Protein AF-A0A9E3XFY6-F1 (afdb_monomer)

Sequence (72 aa):
MSKRKFSAEFKVRFVLEGLKSPDGVAAHCRRQGISEQQFYKWQQQMLSNADALFEQVPQKAARKIQTLEEEI

Secondary structure (DSSP, 8-state):
-PPPPPPHHHHHHHHHHHHH-TTHHHHHHHHHT--HHHHHHHHHHHHHHHHHHHS---HHHHHHHHHHHTT-

pLDDT: mean 83.26, std 15.57, range [43.47, 96.94]

Mean predicted aligned error: 9.46 Å

Solvent-accessible surface area (backbone atoms only — not comparable to full-atom values): 4376 Å² total; per-residue (Å²): 131,85,75,84,82,75,54,71,67,54,53,53,54,51,41,56,50,29,74,67,35,91,77,34,48,65,53,49,23,60,78,70,77,44,56,61,71,58,48,53,53,49,44,52,53,52,49,70,51,47,53,61,61,74,67,52,69,54,69,69,58,57,55,52,52,55,60,56,66,74,74,112

Foldseek 3Di:
DDDPDDDLVRLVVLLVCQVVPPVHNCVSCVVVVHDSVVSVVSVVVVVVVVCVVVPDPPPVVVVVVVVVVVVD

Nearest PDB structures (foldseek):
  1hlv-assembly1_A  TM=6.651E-01  e=2.917E+00  Homo sapiens
  5z58-assembly1_L  TM=6.050E-01  e=2.917E+00  Homo sapiens
  5z57-assembly1_L  TM=6.050E-01  e=6.048E+00  Homo sapiens

Structure (mmCIF, N/CA/C/O backbone):
data_AF-A0A9E3XFY6-F1
#
_entry.id   AF-A0A9E3XFY6-F1
#
loop_
_atom_site.group_PDB
_atom_site.id
_atom_site.type_symbol
_atom_site.label_atom_id
_atom_site.label_alt_id
_atom_site.label_comp_id
_atom_site.label_asym_id
_atom_site.label_entity_id
_atom_site.label_seq_id
_atom_site.pdbx_PDB_ins_code
_atom_site.Cartn_x
_atom_site.Cartn_y
_atom_site.Cartn_z
_atom_site.occupancy
_atom_site.B_iso_or_equiv
_atom_site.auth_seq_id
_atom_site.auth_comp_id
_atom_site.auth_asym_id
_atom_site.auth_atom_id
_atom_site.pdbx_PDB_model_num
ATOM 1 N N . MET A 1 1 ? 15.080 16.890 1.838 1.00 43.47 1 MET A N 1
ATOM 2 C CA . MET A 1 1 ? 14.063 16.654 0.787 1.00 43.47 1 MET A CA 1
ATOM 3 C C . MET A 1 1 ? 12.730 16.361 1.457 1.00 43.47 1 MET A C 1
ATOM 5 O O . MET A 1 1 ? 12.697 15.500 2.332 1.00 43.47 1 MET A O 1
ATOM 9 N N . SER A 1 2 ? 11.659 17.093 1.139 1.00 54.16 2 SER A N 1
ATOM 10 C CA . SER A 1 2 ? 10.351 16.819 1.743 1.00 54.16 2 SER A CA 1
ATOM 11 C C . SER A 1 2 ? 9.826 15.483 1.211 1.00 54.16 2 SER A C 1
ATOM 13 O O . SER A 1 2 ? 9.759 15.250 0.005 1.00 54.16 2 SER A O 1
ATOM 15 N N . LYS A 1 3 ? 9.504 14.552 2.113 1.00 68.19 3 LYS A N 1
ATOM 16 C CA . LYS A 1 3 ? 8.804 13.326 1.723 1.00 68.19 3 LYS A CA 1
ATOM 17 C C . LYS A 1 3 ? 7.422 13.745 1.225 1.00 68.19 3 LYS A C 1
ATOM 19 O O . LYS A 1 3 ? 6.675 14.368 1.981 1.00 68.19 3 LYS A O 1
ATOM 24 N N . ARG A 1 4 ? 7.087 13.415 -0.025 1.00 80.12 4 ARG A N 1
ATOM 25 C CA . ARG A 1 4 ? 5.727 13.572 -0.562 1.00 80.12 4 ARG A CA 1
ATOM 26 C C . ARG A 1 4 ? 4.750 12.917 0.425 1.00 80.12 4 ARG A C 1
ATOM 28 O O . ARG A 1 4 ? 4.887 11.733 0.736 1.00 80.12 4 ARG A O 1
ATOM 35 N N . LYS A 1 5 ? 3.820 13.697 0.980 1.00 85.44 5 LYS A N 1
ATOM 36 C CA . LYS A 1 5 ? 2.794 13.189 1.900 1.00 85.44 5 LYS A CA 1
ATOM 37 C C . LYS A 1 5 ? 1.599 12.723 1.074 1.00 85.44 5 LYS A C 1
ATOM 39 O O . LYS A 1 5 ? 0.991 13.524 0.377 1.00 85.44 5 LYS A O 1
ATOM 44 N N . PHE A 1 6 ? 1.274 11.439 1.172 1.00 90.31 6 PHE A N 1
ATOM 45 C CA . PHE A 1 6 ? 0.089 10.851 0.548 1.00 90.31 6 PHE A CA 1
ATOM 46 C C . PHE A 1 6 ? -1.014 10.677 1.594 1.00 90.31 6 PHE A C 1
ATOM 48 O O . PHE A 1 6 ? -0.739 10.171 2.690 1.00 90.31 6 PHE A O 1
ATOM 55 N N . SER A 1 7 ? -2.245 11.078 1.261 1.00 94.25 7 SER A N 1
ATOM 56 C CA . SER A 1 7 ? -3.418 10.843 2.111 1.00 94.25 7 SER A CA 1
ATOM 57 C C . SER A 1 7 ? -3.721 9.345 2.222 1.00 94.25 7 SER A C 1
ATOM 59 O O . SER A 1 7 ? -3.277 8.546 1.394 1.00 94.25 7 SER A O 1
ATOM 61 N N . ALA A 1 8 ? -4.463 8.943 3.256 1.00 93.81 8 ALA A N 1
ATOM 62 C CA . ALA A 1 8 ? -4.894 7.552 3.400 1.00 93.81 8 ALA A CA 1
ATOM 63 C C . ALA A 1 8 ? -5.774 7.110 2.216 1.00 93.81 8 ALA A C 1
ATOM 65 O O . ALA A 1 8 ? -5.517 6.060 1.635 1.00 93.81 8 ALA A O 1
ATOM 66 N N . GLU A 1 9 ? -6.726 7.954 1.798 1.00 94.50 9 GLU A N 1
ATOM 67 C CA . GLU A 1 9 ? -7.595 7.698 0.641 1.00 94.50 9 GLU A CA 1
ATOM 68 C C . GLU A 1 9 ? -6.789 7.439 -0.637 1.00 94.50 9 GLU A C 1
ATOM 70 O O . GLU A 1 9 ? -7.042 6.461 -1.342 1.00 94.50 9 GLU A O 1
ATOM 75 N N . PHE A 1 10 ? -5.771 8.267 -0.904 1.00 95.25 10 PHE A N 1
ATOM 76 C CA . PHE A 1 10 ? -4.911 8.085 -2.068 1.00 95.25 10 PHE A CA 1
ATOM 77 C C . PHE A 1 10 ? -4.222 6.721 -2.039 1.00 95.25 10 PHE A C 1
ATOM 79 O O . PHE A 1 10 ? -4.248 6.006 -3.035 1.00 95.25 10 PHE A O 1
ATOM 86 N N . LYS A 1 11 ? -3.631 6.338 -0.899 1.00 94.94 11 LYS A N 1
ATOM 87 C CA . LYS A 1 11 ? -2.918 5.058 -0.768 1.00 94.94 11 LYS A CA 1
ATOM 88 C C . LYS A 1 11 ? -3.838 3.875 -1.053 1.00 94.94 11 LYS A C 1
ATOM 90 O O . LYS A 1 11 ? -3.435 2.971 -1.775 1.00 94.94 11 LYS A O 1
ATOM 95 N N . VAL A 1 12 ? -5.062 3.894 -0.519 1.00 94.62 12 VAL A N 1
ATOM 96 C CA . VAL A 1 12 ? -6.037 2.815 -0.733 1.00 94.62 12 VAL A CA 1
ATOM 97 C C . VAL A 1 12 ? -6.453 2.746 -2.201 1.00 94.62 12 VAL A C 1
ATOM 99 O O . VAL A 1 12 ? -6.357 1.679 -2.802 1.00 94.62 12 VAL A O 1
ATOM 102 N N . ARG A 1 13 ? -6.850 3.873 -2.811 1.00 95.62 13 ARG A N 1
ATOM 103 C CA . ARG A 1 13 ? -7.250 3.898 -4.230 1.00 95.62 13 ARG A CA 1
ATOM 104 C C . ARG A 1 13 ? -6.110 3.425 -5.135 1.00 95.62 13 ARG A C 1
ATOM 106 O O . ARG A 1 13 ? -6.329 2.568 -5.983 1.00 95.62 13 ARG A O 1
ATOM 113 N N . PHE A 1 14 ? -4.895 3.904 -4.883 1.00 96.38 14 PHE A N 1
ATOM 114 C CA . PHE A 1 14 ? -3.694 3.517 -5.618 1.00 96.38 14 PHE A CA 1
ATOM 115 C C . PHE A 1 14 ? -3.407 2.013 -5.537 1.00 96.38 14 PHE A C 1
ATOM 117 O O . PHE A 1 14 ? -3.161 1.365 -6.551 1.00 96.38 14 PHE A O 1
ATOM 124 N N . VAL A 1 15 ? -3.471 1.433 -4.333 1.00 96.62 15 VAL A N 1
ATOM 125 C CA . VAL A 1 15 ? -3.274 -0.011 -4.147 1.00 96.62 15 VAL A CA 1
ATOM 126 C C . VAL A 1 15 ? -4.335 -0.801 -4.913 1.00 96.62 15 VAL A C 1
ATOM 128 O O . VAL A 1 15 ? -3.993 -1.726 -5.645 1.00 96.62 15 VAL A O 1
ATOM 131 N N . LEU A 1 16 ? -5.610 -0.420 -4.806 1.00 96.06 16 LEU A N 1
ATOM 132 C CA . LEU A 1 16 ? -6.706 -1.112 -5.490 1.00 96.06 16 LEU A CA 1
ATOM 133 C C . LEU A 1 16 ? -6.605 -1.025 -7.019 1.00 96.06 16 LEU A C 1
ATOM 135 O O . LEU A 1 16 ? -6.869 -2.013 -7.702 1.00 96.06 16 LEU A O 1
ATOM 139 N N . GLU A 1 17 ? -6.220 0.128 -7.5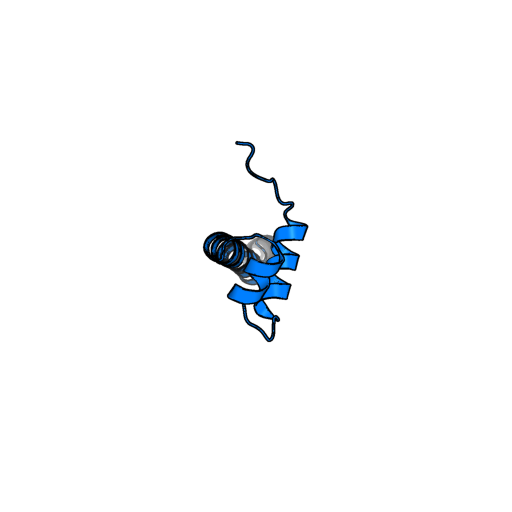64 1.00 95.88 17 GLU A N 1
ATOM 140 C CA . GLU A 1 17 ? -5.987 0.293 -9.001 1.00 95.88 17 GLU A CA 1
ATOM 141 C C . GLU A 1 17 ? -4.794 -0.538 -9.481 1.00 95.88 17 GLU A C 1
ATOM 143 O O . GLU A 1 17 ? -4.887 -1.190 -10.518 1.00 95.88 17 GLU A O 1
ATOM 148 N N . GLY A 1 18 ? -3.695 -0.573 -8.721 1.00 95.56 18 GLY A N 1
ATOM 149 C CA . GLY A 1 18 ? -2.532 -1.391 -9.058 1.00 95.56 18 GLY A CA 1
ATOM 150 C C . GLY A 1 18 ? -2.827 -2.893 -9.039 1.00 95.56 18 GLY A C 1
ATOM 151 O O . GLY A 1 18 ? -2.349 -3.604 -9.918 1.00 95.56 18 GLY A O 1
ATOM 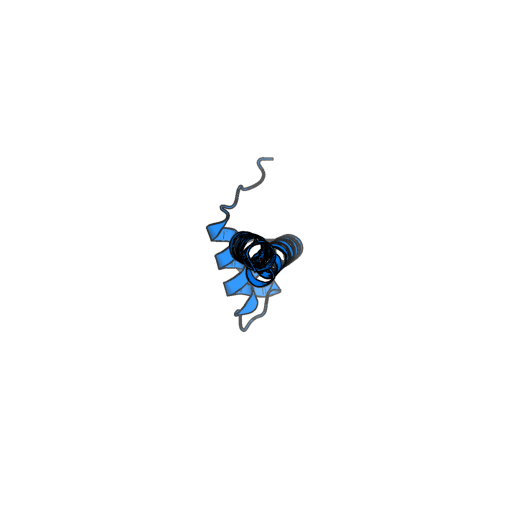152 N N . LEU A 1 19 ? -3.666 -3.366 -8.109 1.00 94.00 19 LEU A N 1
ATOM 153 C CA . LEU A 1 19 ? -4.119 -4.765 -8.060 1.00 94.00 19 LEU A CA 1
ATOM 154 C C . LEU A 1 19 ? -5.045 -5.140 -9.228 1.00 94.00 19 LEU A C 1
ATOM 156 O O . LEU A 1 19 ? -5.062 -6.294 -9.644 1.00 94.00 19 LEU A O 1
ATOM 160 N N . LYS A 1 20 ? -5.807 -4.179 -9.762 1.00 95.19 20 LYS A N 1
ATOM 161 C CA . LYS A 1 20 ? -6.696 -4.365 -10.924 1.00 95.19 20 LYS A CA 1
ATOM 162 C C . LYS A 1 20 ? -6.015 -4.067 -12.264 1.00 95.19 20 LYS A C 1
ATOM 164 O O . LYS A 1 20 ? -6.636 -4.236 -13.309 1.00 95.19 20 LYS A O 1
ATOM 169 N N . SER A 1 21 ? -4.778 -3.572 -12.241 1.00 93.38 21 SER A N 1
ATOM 170 C CA . SER A 1 21 ? -4.076 -3.096 -13.431 1.00 93.38 21 SER A CA 1
ATOM 171 C C . SER A 1 21 ? -3.774 -4.262 -14.381 1.00 93.38 21 SER A C 1
ATOM 173 O O . SER A 1 21 ? -3.042 -5.172 -13.986 1.00 93.38 21 SER A O 1
ATOM 175 N N . PRO A 1 22 ? -4.252 -4.232 -15.640 1.00 92.75 22 PRO A N 1
ATOM 176 C CA . PRO A 1 22 ? -3.977 -5.291 -16.615 1.00 92.75 22 PRO A CA 1
ATOM 177 C C . PRO A 1 22 ? -2.490 -5.361 -16.993 1.00 92.75 22 PRO A C 1
ATOM 179 O O . PRO A 1 22 ? -1.965 -6.439 -17.249 1.00 92.75 22 PRO A O 1
ATOM 182 N N . ASP A 1 23 ? -1.788 -4.226 -16.940 1.00 93.31 23 ASP A N 1
ATOM 183 C CA . ASP A 1 23 ? -0.346 -4.132 -17.215 1.00 93.31 23 ASP A CA 1
ATOM 184 C C . ASP A 1 23 ? 0.524 -4.502 -15.994 1.00 93.31 23 ASP A C 1
ATOM 186 O O . ASP A 1 23 ? 1.752 -4.371 -16.020 1.00 93.31 23 ASP A O 1
ATOM 190 N N . GLY A 1 24 ? -0.111 -4.883 -14.881 1.00 93.62 24 GLY A N 1
ATOM 191 C CA . GLY A 1 24 ? 0.536 -5.186 -13.611 1.00 93.62 24 GLY A CA 1
ATOM 192 C C . GLY A 1 24 ? 0.946 -3.960 -12.783 1.00 93.62 24 GLY A C 1
ATOM 193 O O . GLY A 1 24 ? 0.812 -2.796 -13.183 1.00 93.62 24 GLY A O 1
ATOM 194 N N . VAL A 1 25 ? 1.461 -4.248 -11.585 1.00 95.56 25 VAL A N 1
ATOM 195 C CA . VAL A 1 25 ? 1.830 -3.259 -10.557 1.00 95.56 25 VAL A CA 1
ATOM 196 C C . VAL A 1 25 ? 3.001 -2.380 -10.996 1.00 95.56 25 VAL A C 1
ATOM 198 O O . VAL A 1 25 ? 2.970 -1.169 -10.779 1.00 95.56 25 VAL A O 1
ATOM 201 N N . ALA A 1 26 ? 4.013 -2.955 -11.653 1.00 95.25 26 ALA A N 1
ATOM 202 C CA . ALA A 1 26 ? 5.207 -2.224 -12.080 1.00 95.25 26 ALA A CA 1
ATOM 203 C C . ALA A 1 26 ? 4.867 -1.093 -13.065 1.00 95.25 26 ALA A C 1
ATOM 205 O O . ALA A 1 26 ? 5.325 0.041 -12.913 1.00 95.25 26 ALA A O 1
ATOM 206 N N . ALA A 1 27 ? 4.009 -1.369 -14.053 1.00 95.50 27 ALA A N 1
ATOM 207 C CA . ALA A 1 27 ? 3.546 -0.360 -15.002 1.00 95.50 27 ALA A CA 1
ATOM 208 C C . ALA A 1 27 ? 2.709 0.732 -14.313 1.00 95.50 27 ALA A C 1
ATOM 210 O O . ALA A 1 27 ? 2.922 1.918 -14.571 1.00 95.50 27 ALA A O 1
ATOM 211 N N . HIS A 1 28 ? 1.816 0.352 -13.392 1.00 96.19 28 HIS A N 1
ATOM 212 C CA . HIS A 1 28 ? 1.015 1.295 -12.606 1.00 96.19 28 HIS A CA 1
ATOM 213 C C . HIS A 1 28 ? 1.890 2.226 -11.742 1.00 96.19 28 HIS A C 1
ATOM 215 O O . HIS A 1 28 ? 1.713 3.444 -11.764 1.00 96.19 28 HIS A O 1
ATOM 221 N N . CYS A 1 29 ? 2.896 1.671 -11.059 1.00 95.69 29 CYS A N 1
ATOM 222 C CA . CYS A 1 29 ? 3.868 2.407 -10.248 1.00 95.69 29 CYS A CA 1
ATOM 223 C C . CYS A 1 29 ? 4.678 3.415 -11.078 1.00 95.69 29 CYS A C 1
ATOM 225 O O . CYS A 1 29 ? 4.776 4.588 -10.705 1.00 95.69 29 CYS A O 1
ATOM 227 N N . ARG A 1 30 ? 5.184 2.992 -12.248 1.00 95.19 30 ARG A N 1
ATOM 228 C CA . ARG A 1 30 ? 5.941 3.857 -13.170 1.00 95.19 30 ARG A CA 1
ATOM 229 C C . ARG A 1 30 ? 5.127 5.055 -13.656 1.00 95.19 30 ARG A C 1
ATOM 231 O O . ARG A 1 30 ? 5.643 6.168 -13.628 1.00 95.19 30 ARG A O 1
ATOM 238 N N . ARG A 1 31 ? 3.860 4.851 -14.043 1.00 93.50 31 ARG A N 1
ATOM 239 C CA . ARG A 1 31 ? 2.974 5.931 -14.529 1.00 93.50 31 ARG A CA 1
ATOM 240 C C . ARG A 1 31 ? 2.782 7.053 -13.510 1.00 93.50 31 ARG A C 1
ATOM 242 O O . ARG A 1 31 ? 2.594 8.199 -13.893 1.00 93.50 31 ARG A O 1
ATOM 249 N N . GLN A 1 32 ? 2.842 6.721 -12.226 1.00 91.25 32 GLN A N 1
ATOM 250 C CA . GLN A 1 32 ? 2.503 7.632 -11.133 1.00 91.25 32 GLN A CA 1
ATOM 251 C C . GLN A 1 32 ? 3.740 8.105 -10.349 1.00 91.25 32 GLN A C 1
ATOM 253 O O . GLN A 1 32 ? 3.624 8.858 -9.380 1.00 91.25 32 GLN A O 1
ATOM 258 N N . GLY A 1 33 ? 4.938 7.673 -10.762 1.00 92.62 33 GLY A N 1
ATOM 259 C CA . GLY A 1 33 ? 6.200 8.026 -10.111 1.00 92.62 33 GLY A CA 1
ATOM 260 C C . GLY A 1 33 ? 6.314 7.489 -8.683 1.00 92.62 33 GLY A C 1
ATOM 261 O O . GLY A 1 33 ? 6.908 8.140 -7.822 1.00 92.62 33 GLY A O 1
ATOM 262 N N . ILE A 1 34 ? 5.712 6.329 -8.415 1.00 94.00 34 ILE A N 1
ATOM 263 C CA . ILE A 1 34 ? 5.761 5.647 -7.118 1.00 94.00 34 ILE A CA 1
ATOM 264 C C . ILE A 1 34 ? 6.649 4.416 -7.261 1.00 94.00 34 ILE A C 1
ATOM 266 O O . ILE A 1 34 ? 6.626 3.748 -8.289 1.00 94.00 34 ILE A O 1
ATOM 270 N N . SER A 1 35 ? 7.457 4.113 -6.246 1.00 94.81 35 SER A N 1
ATOM 271 C CA . SER A 1 35 ? 8.256 2.889 -6.258 1.00 94.81 35 SER A CA 1
ATOM 272 C C . SER A 1 35 ? 7.394 1.668 -5.938 1.00 94.81 35 SER A C 1
ATOM 274 O O . SER A 1 35 ? 6.514 1.716 -5.076 1.00 94.81 35 SER A O 1
ATOM 276 N N . GLU A 1 36 ? 7.695 0.538 -6.572 1.00 95.94 36 GLU A N 1
ATOM 277 C CA . GLU A 1 36 ? 7.009 -0.733 -6.307 1.00 95.94 36 GLU A CA 1
ATOM 278 C C . GLU A 1 36 ? 7.137 -1.147 -4.832 1.00 95.94 36 GLU A C 1
ATOM 280 O O . GLU A 1 36 ? 6.172 -1.589 -4.214 1.00 95.94 36 GLU A O 1
ATOM 285 N N . GLN A 1 37 ? 8.293 -0.892 -4.208 1.00 95.94 37 GLN A N 1
ATOM 286 C CA . GLN A 1 37 ? 8.492 -1.120 -2.773 1.00 95.94 37 GLN A CA 1
ATOM 287 C C . GLN A 1 37 ? 7.492 -0.326 -1.911 1.00 95.94 37 GLN A C 1
ATOM 289 O O . GLN A 1 37 ? 6.978 -0.835 -0.912 1.00 95.94 37 GLN A O 1
ATOM 294 N N . GLN A 1 38 ? 7.197 0.922 -2.290 1.00 95.31 38 GLN A N 1
ATOM 295 C CA . GLN A 1 38 ? 6.234 1.760 -1.580 1.00 95.31 38 GLN A CA 1
ATOM 296 C C . GLN A 1 38 ? 4.797 1.259 -1.775 1.00 95.31 38 GLN A C 1
ATOM 298 O O . GLN A 1 38 ? 4.028 1.285 -0.811 1.00 95.31 38 GLN A O 1
ATOM 303 N N . PHE A 1 39 ? 4.465 0.770 -2.975 1.00 96.69 39 PHE A N 1
ATOM 304 C CA . PHE A 1 39 ? 3.185 0.122 -3.270 1.00 96.69 39 PHE A CA 1
ATOM 305 C C . PHE A 1 39 ? 2.971 -1.111 -2.393 1.00 96.69 39 PHE A C 1
ATOM 307 O O . PHE A 1 39 ? 1.987 -1.167 -1.657 1.00 96.69 39 PHE A O 1
ATOM 314 N N . TYR A 1 40 ? 3.916 -2.057 -2.391 1.00 96.94 40 TYR A N 1
ATOM 315 C CA . TYR A 1 40 ? 3.770 -3.286 -1.609 1.00 96.94 40 TYR A CA 1
ATOM 316 C C . TYR A 1 40 ? 3.690 -2.994 -0.111 1.00 96.94 40 TYR A C 1
ATOM 318 O O . TYR A 1 40 ? 2.901 -3.614 0.597 1.00 96.94 40 TYR A O 1
ATOM 326 N N . LYS A 1 41 ? 4.415 -1.981 0.380 1.00 96.19 41 LYS A N 1
ATOM 327 C CA . LYS A 1 41 ? 4.276 -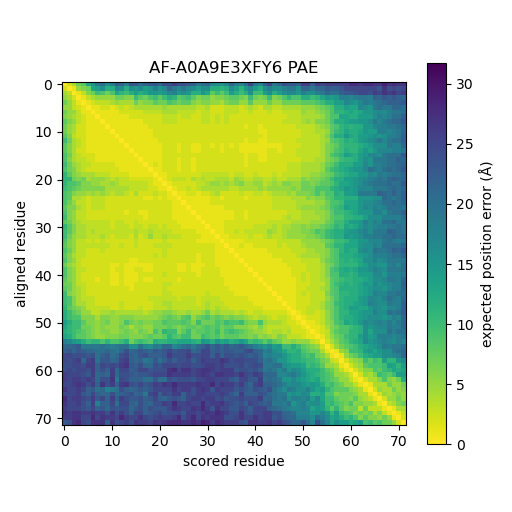1.522 1.767 1.00 96.19 41 LYS A CA 1
ATOM 328 C C . LYS A 1 41 ? 2.857 -1.039 2.083 1.00 96.19 41 LYS A C 1
ATOM 330 O O . LYS A 1 41 ? 2.339 -1.355 3.150 1.00 96.19 41 LYS A O 1
ATOM 335 N N . TRP A 1 42 ? 2.230 -0.270 1.193 1.00 96.31 42 TRP A N 1
ATOM 336 C CA . TRP A 1 42 ? 0.844 0.165 1.386 1.00 96.31 42 TRP A CA 1
ATOM 337 C C . TRP A 1 42 ? -0.149 -0.984 1.260 1.00 96.31 42 TRP A C 1
ATOM 339 O O . TRP A 1 42 ? -1.090 -1.034 2.044 1.00 96.31 42 TRP A O 1
ATOM 349 N N . GLN A 1 43 ? 0.077 -1.925 0.344 1.00 95.94 43 GLN A N 1
ATOM 350 C CA . GLN A 1 43 ? -0.753 -3.119 0.205 1.00 95.94 43 GLN A CA 1
ATOM 351 C C . GLN A 1 43 ? -0.744 -3.956 1.487 1.00 95.94 43 GLN A C 1
ATOM 353 O O . GLN A 1 43 ? -1.807 -4.317 1.981 1.00 95.94 43 GLN A O 1
ATOM 358 N N . GLN A 1 44 ? 0.435 -4.207 2.061 1.00 94.88 44 GLN A N 1
ATOM 359 C CA . GLN A 1 44 ? 0.558 -4.939 3.323 1.00 94.88 44 GLN A CA 1
ATOM 360 C C . GLN A 1 44 ? -0.144 -4.208 4.473 1.00 94.88 44 GLN A C 1
ATOM 362 O O . GLN A 1 44 ? -0.895 -4.821 5.223 1.00 94.88 44 GLN A O 1
ATOM 367 N N . GLN A 1 45 ? 0.026 -2.885 4.573 1.00 93.69 45 GLN A N 1
ATOM 368 C CA . GLN A 1 45 ? -0.698 -2.084 5.566 1.00 93.69 45 GLN A CA 1
ATOM 369 C C . GLN A 1 45 ? -2.214 -2.159 5.369 1.00 93.69 45 GLN A C 1
ATOM 371 O O . GLN A 1 45 ? -2.941 -2.288 6.343 1.00 93.69 45 GLN A O 1
ATOM 376 N N . MET A 1 46 ? -2.705 -2.083 4.133 1.00 92.69 46 MET A N 1
ATOM 377 C CA . MET A 1 46 ? -4.137 -2.162 3.847 1.00 92.69 46 MET A CA 1
ATOM 378 C C . MET A 1 46 ? -4.715 -3.522 4.259 1.00 92.69 46 MET A C 1
ATOM 380 O O . MET A 1 46 ? -5.746 -3.557 4.923 1.00 92.69 46 MET A O 1
ATOM 384 N N . LEU A 1 47 ? -4.040 -4.622 3.911 1.00 91.31 47 LEU A N 1
ATOM 385 C CA . LEU A 1 47 ? -4.496 -5.978 4.226 1.00 91.31 47 LEU A CA 1
ATOM 386 C C . LEU A 1 47 ? -4.460 -6.271 5.730 1.00 91.31 47 LEU A C 1
ATOM 388 O O . LEU A 1 47 ? -5.452 -6.765 6.242 1.00 91.31 47 LEU A O 1
ATOM 392 N N . SER A 1 48 ? -3.386 -5.875 6.424 1.00 90.19 48 SER A N 1
ATOM 393 C CA . SER A 1 48 ? -3.204 -6.064 7.878 1.00 90.19 48 SER A CA 1
ATOM 394 C C . SER A 1 48 ? -4.069 -5.148 8.761 1.00 90.19 48 SER A C 1
ATOM 396 O O . SER A 1 48 ? -4.030 -5.244 9.985 1.00 90.19 48 SER A O 1
ATOM 398 N N . ASN A 1 49 ? -4.790 -4.191 8.176 1.00 88.62 49 ASN A N 1
ATOM 399 C CA . ASN A 1 49 ? -5.846 -3.481 8.899 1.00 88.62 49 ASN A CA 1
ATOM 400 C C . ASN A 1 49 ? -7.232 -3.999 8.509 1.00 88.62 49 ASN A C 1
ATOM 402 O O . ASN A 1 49 ? -8.164 -3.878 9.296 1.00 88.62 49 ASN A O 1
ATOM 406 N N . ALA A 1 50 ? -7.387 -4.531 7.295 1.00 85.12 50 ALA A N 1
ATOM 407 C CA . ALA A 1 50 ? -8.648 -5.085 6.829 1.00 85.12 50 ALA A CA 1
ATOM 408 C C . ALA A 1 50 ? -8.955 -6.423 7.510 1.00 85.12 50 ALA A C 1
ATOM 410 O O . ALA A 1 50 ? -10.078 -6.610 7.964 1.00 85.12 50 ALA A O 1
ATOM 411 N N . ASP A 1 51 ? -7.972 -7.317 7.629 1.00 79.31 51 ASP A N 1
ATOM 412 C CA . ASP A 1 51 ? -8.078 -8.563 8.401 1.00 79.31 51 ASP A CA 1
ATOM 413 C C . ASP A 1 51 ? -8.612 -8.301 9.818 1.00 79.31 51 ASP A C 1
ATOM 415 O O . ASP A 1 51 ? -9.651 -8.834 10.191 1.00 79.31 51 ASP A O 1
ATOM 419 N N . ALA A 1 52 ? -8.031 -7.341 10.536 1.00 81.12 52 ALA A N 1
ATOM 420 C CA . ALA A 1 52 ? -8.452 -6.942 11.868 1.00 81.12 52 ALA A CA 1
ATOM 421 C C . ALA A 1 52 ? -9.882 -6.383 11.913 1.00 81.12 52 ALA A C 1
ATOM 423 O O . ALA A 1 52 ? -10.499 -6.396 12.975 1.00 81.12 52 ALA A O 1
ATOM 424 N N . LEU A 1 53 ? -10.430 -5.870 10.807 1.00 80.25 53 LEU A N 1
ATOM 425 C CA . LEU A 1 53 ? -11.836 -5.457 10.733 1.00 80.25 53 LEU A CA 1
ATOM 426 C C . LEU A 1 53 ? -12.777 -6.652 10.5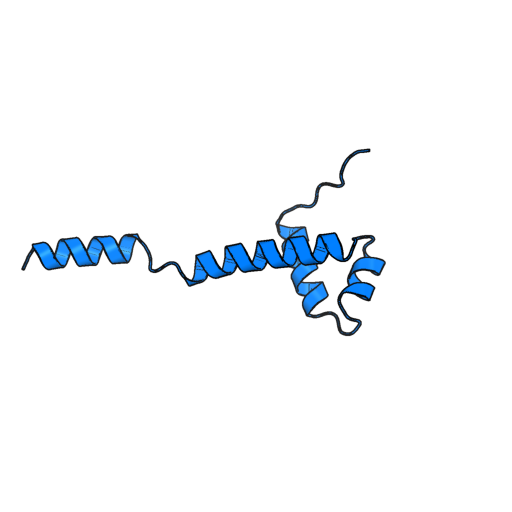59 1.00 80.25 53 LEU A C 1
ATOM 428 O O . LEU A 1 53 ? -13.866 -6.644 11.126 1.00 80.25 53 LEU A O 1
ATOM 432 N N . PHE A 1 54 ? -12.376 -7.664 9.790 1.00 76.81 54 PHE A N 1
ATOM 433 C CA . PHE A 1 54 ? -13.191 -8.856 9.538 1.00 76.81 54 PHE A CA 1
ATOM 434 C C . PHE A 1 54 ? -13.101 -9.891 10.664 1.00 76.81 54 PHE A C 1
ATOM 436 O O . PHE A 1 54 ? -14.036 -10.660 10.864 1.00 76.81 54 PHE A O 1
ATOM 443 N N . GLU A 1 55 ? -12.009 -9.883 11.424 1.00 71.44 55 GLU A N 1
ATOM 444 C CA . GLU A 1 55 ? -11.760 -10.797 12.543 1.00 71.44 55 GLU A CA 1
ATOM 445 C C . GLU A 1 55 ? -12.348 -10.292 13.870 1.00 71.44 55 GLU A C 1
ATOM 447 O O . GLU A 1 55 ? -12.388 -11.011 14.870 1.00 71.44 55 GLU A O 1
ATOM 452 N N . GLN A 1 56 ? -12.860 -9.058 13.891 1.00 60.88 56 GLN A N 1
ATOM 453 C CA . GLN A 1 56 ? -13.620 -8.539 15.019 1.00 60.88 56 GLN A CA 1
ATOM 454 C C . GLN A 1 56 ? -14.955 -9.280 15.150 1.00 60.88 56 GLN A C 1
ATOM 456 O O . GLN A 1 56 ? -15.994 -8.827 14.670 1.00 60.88 56 GLN A O 1
ATOM 461 N N . VAL A 1 57 ? -14.964 -10.364 15.932 1.00 59.53 57 VAL A N 1
ATOM 462 C CA . VAL A 1 57 ? -16.139 -10.665 16.757 1.00 59.53 57 VAL A CA 1
ATOM 463 C C . VAL A 1 57 ? -16.394 -9.393 17.568 1.00 59.53 57 VAL A C 1
ATOM 465 O O . VAL A 1 57 ? -15.488 -8.949 18.282 1.00 59.53 57 VAL A O 1
ATOM 468 N N . PRO A 1 58 ? -17.564 -8.740 17.449 1.00 58.50 58 PRO A N 1
ATOM 469 C CA . PRO A 1 58 ? -17.781 -7.477 18.126 1.00 58.50 58 PRO A CA 1
ATOM 470 C C . PRO A 1 58 ? -17.530 -7.679 19.622 1.00 58.50 58 PRO A C 1
ATOM 472 O O . PRO A 1 58 ? -18.234 -8.445 20.276 1.00 58.50 58 PRO A O 1
ATOM 475 N N . GLN A 1 59 ? -16.548 -6.975 20.189 1.00 56.50 59 GLN A N 1
ATOM 476 C CA . GLN A 1 59 ? -16.215 -7.073 21.616 1.00 56.50 59 GLN A CA 1
ATOM 477 C C . GLN A 1 59 ? -17.445 -6.796 22.507 1.00 56.50 59 GLN A C 1
ATOM 479 O O . GLN A 1 59 ? -17.583 -7.348 23.597 1.00 56.50 59 GLN A O 1
ATOM 484 N N . LYS A 1 60 ? -18.386 -5.977 22.012 1.00 52.59 60 LYS A N 1
ATOM 485 C CA . LYS A 1 60 ? -19.701 -5.739 22.629 1.00 52.59 60 LYS A CA 1
ATOM 486 C C . LYS A 1 60 ? -20.645 -6.948 22.580 1.00 52.59 60 LYS A C 1
ATOM 488 O O . LYS A 1 60 ? -21.416 -7.118 23.517 1.00 52.59 60 LYS A O 1
ATOM 493 N N . ALA A 1 61 ? -20.603 -7.758 21.522 1.00 56.81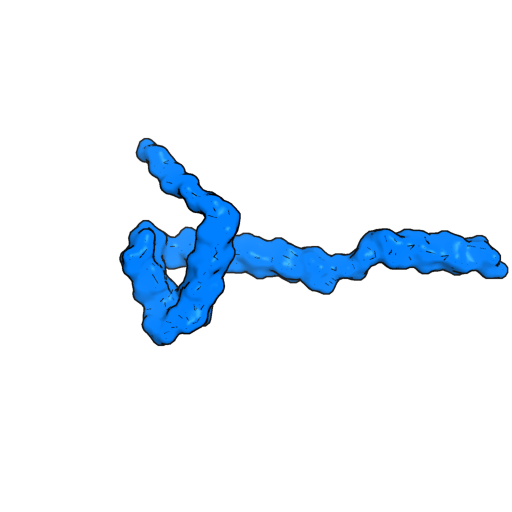 61 ALA A N 1
ATOM 494 C CA . ALA A 1 61 ? -21.385 -8.990 21.427 1.00 56.81 61 ALA A CA 1
ATOM 495 C C . ALA A 1 61 ? -20.851 -10.048 22.404 1.00 56.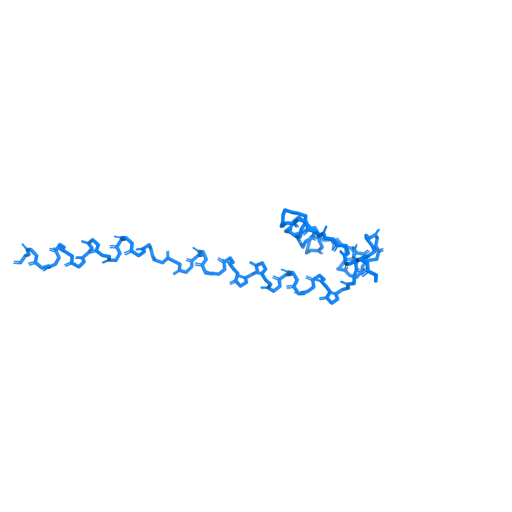81 61 ALA A C 1
ATOM 497 O O . ALA A 1 61 ? -21.637 -10.641 23.133 1.00 56.81 61 ALA A O 1
ATOM 498 N N . ALA A 1 62 ? -19.524 -10.185 22.516 1.00 56.22 62 ALA A N 1
ATOM 499 C CA . ALA A 1 62 ? -18.891 -11.080 23.489 1.00 56.22 62 ALA A CA 1
ATOM 500 C C . ALA A 1 62 ? -19.212 -10.705 24.950 1.00 56.22 62 ALA A C 1
ATOM 502 O O . ALA A 1 62 ? -19.558 -11.574 25.744 1.00 56.22 62 ALA A O 1
ATOM 503 N N . ARG A 1 63 ? -19.179 -9.409 25.302 1.00 59.12 63 ARG A N 1
ATOM 504 C CA . ARG A 1 63 ? -19.542 -8.950 26.659 1.00 59.12 63 ARG A CA 1
ATOM 505 C C . ARG A 1 63 ?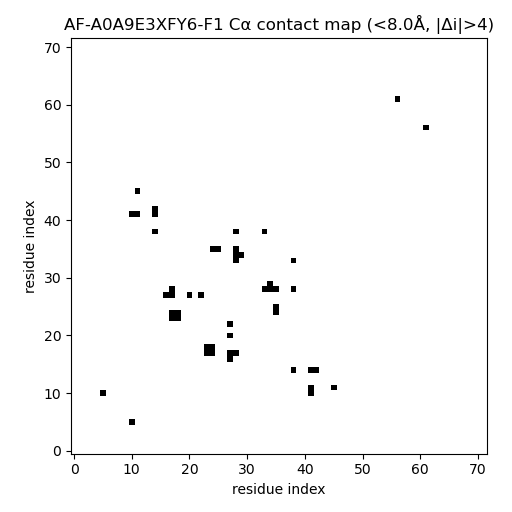 -21.003 -9.219 27.018 1.00 59.12 63 ARG A C 1
ATOM 507 O O . ARG A 1 63 ? -21.292 -9.497 28.170 1.00 59.12 63 ARG A O 1
ATOM 514 N N . LYS A 1 64 ? -21.924 -9.116 26.052 1.00 60.16 64 LYS A N 1
ATOM 515 C CA . LYS A 1 64 ? -23.359 -9.282 26.319 1.00 60.16 64 LYS A CA 1
ATOM 516 C C . LYS A 1 64 ? -23.758 -10.746 26.524 1.00 60.16 64 LYS A C 1
ATOM 518 O O . LYS A 1 64 ? -24.671 -10.998 27.295 1.00 60.16 64 LYS A O 1
ATOM 523 N N . ILE A 1 65 ? -23.064 -11.679 25.869 1.00 64.00 65 ILE A N 1
ATOM 524 C CA . ILE A 1 65 ? -23.252 -13.124 26.071 1.00 64.00 65 ILE A CA 1
ATOM 525 C C . ILE A 1 65 ? -22.848 -13.511 27.502 1.00 64.00 65 ILE A C 1
ATOM 527 O O . ILE A 1 65 ? -23.636 -14.144 28.190 1.00 64.00 65 ILE A O 1
ATOM 531 N N . GLN A 1 66 ? -21.706 -13.011 27.990 1.00 61.22 66 GLN A N 1
ATOM 532 C CA . GLN A 1 66 ? -21.231 -13.277 29.357 1.00 61.22 66 GLN A CA 1
ATOM 533 C C . GLN A 1 66 ? -22.213 -12.805 30.438 1.00 61.22 66 GLN A C 1
ATOM 535 O O . GLN A 1 66 ? -22.505 -13.548 31.364 1.00 61.22 66 GLN A O 1
ATOM 540 N N . THR A 1 67 ? -22.772 -11.597 30.304 1.00 65.62 67 THR A N 1
ATOM 541 C CA . THR A 1 67 ? -23.734 -11.078 31.294 1.00 65.62 67 THR A CA 1
ATOM 542 C C . THR A 1 67 ? -25.041 -11.878 31.326 1.00 65.62 67 THR A C 1
ATOM 544 O O . THR 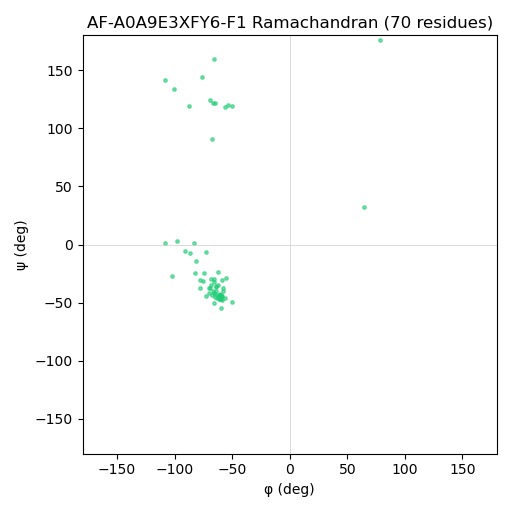A 1 67 ? -25.646 -12.000 32.379 1.00 65.62 67 THR A O 1
ATOM 547 N N . LEU A 1 68 ? -25.478 -12.433 30.191 1.00 66.62 68 LEU A N 1
ATOM 548 C CA . LEU A 1 68 ? -26.712 -13.224 30.108 1.00 66.62 68 LEU A CA 1
ATOM 549 C C . LEU A 1 68 ? -26.538 -14.654 30.642 1.00 66.62 68 LEU A C 1
ATOM 551 O O . LEU A 1 68 ? -27.494 -15.226 31.152 1.00 66.62 68 LEU A O 1
ATOM 555 N N . GLU A 1 69 ? -25.342 -15.233 30.520 1.00 66.19 69 GLU A N 1
ATOM 556 C CA . GLU A 1 69 ? -25.023 -16.563 31.060 1.00 66.19 69 GLU A CA 1
ATOM 557 C C . GLU A 1 69 ? -24.854 -16.555 32.588 1.00 66.19 69 GLU A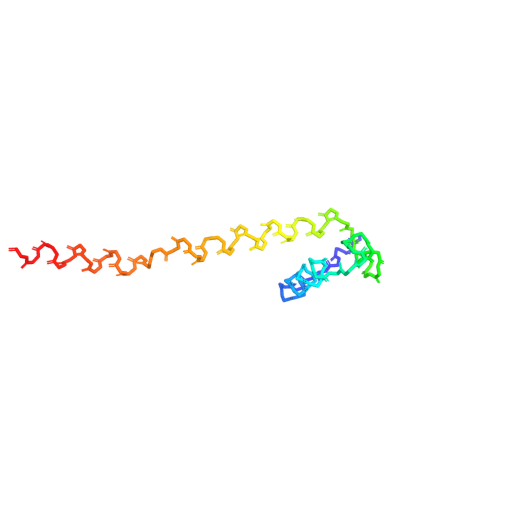 C 1
ATOM 559 O O . GLU A 1 69 ? -25.071 -17.580 33.222 1.00 66.19 69 GLU A O 1
ATOM 564 N N . GLU A 1 70 ? -24.507 -15.410 33.184 1.00 66.69 70 GLU A N 1
ATOM 565 C CA . GLU A 1 70 ? -24.420 -15.230 34.643 1.00 66.69 70 GLU A CA 1
ATOM 566 C C . GLU A 1 70 ? -25.787 -14.971 35.313 1.00 66.69 70 GLU A C 1
ATOM 568 O O . GLU A 1 70 ? -25.897 -15.060 36.535 1.00 66.69 70 GLU A O 1
ATOM 573 N N . GLU A 1 71 ? -26.827 -14.651 34.534 1.00 65.19 71 GLU A N 1
ATOM 574 C CA . GLU A 1 71 ? -28.192 -14.361 35.012 1.00 65.19 71 GLU A CA 1
ATOM 575 C C . GLU A 1 71 ? -29.160 -15.568 34.922 1.00 65.19 71 GLU A C 1
ATOM 577 O O . GLU A 1 71 ? -30.341 -15.423 35.253 1.00 65.19 71 GLU A O 1
ATOM 582 N N . ILE A 1 72 ? -28.684 -16.750 34.500 1.00 57.47 72 ILE A N 1
ATOM 583 C CA . ILE A 1 72 ? -29.420 -18.037 34.485 1.00 57.47 72 ILE A CA 1
ATOM 584 C C . ILE A 1 72 ? -28.864 -18.959 35.572 1.00 57.47 72 ILE A C 1
ATOM 586 O O . ILE A 1 72 ? -29.690 -19.565 36.293 1.00 57.47 72 ILE A O 1
#

Radius of gyration: 19.53 Å; Cα contacts (8 Å, |Δi|>4): 25; chains: 1; bounding box: 44×35×52 Å